Protein AF-A0A537PQ53-F1 (afdb_monomer)

Foldseek 3Di:
DDDDDDQDDDCPFDPLLNVVCVVPVCPPPDDCPDVDDDPSNVVNVVRSVQVSCQVVVLVVCVVVVHDNPPGPVNVVVVVVVVPPDDPDDDPPDPPPDDPDDPPDDPDDDDDDDDDDDD

Secondary structure (DSSP, 8-state):
----------S-S-HHHHHHHHH-TTTTS---SS----HHHHHHHHHHHHHHHHHHHHHHHHHTT--TT--HHHHHHHHHTT-----SS-------PPPPPPPPPPPP----------

Sequence (118 aa):
IILYVKAGYHGSEGVDIKSYGLANPEFPHQSTANQWFSESQFESYRALGFRITDEV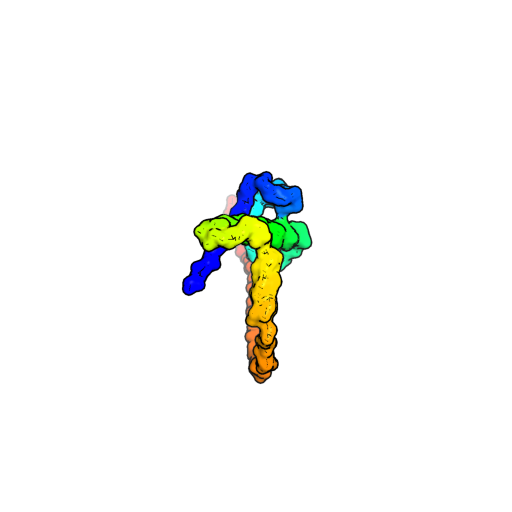LHRALERLGYPAQASIEQILENVSGSITKPPAQPPTGRIRRRPPIPAAAPAGTTPGQASEGT

pLDDT: mean 75.37, std 18.51, range [37.28, 95.44]

Mean predicted aligned error: 15.49 Å

Structure (mmCIF, N/CA/C/O backbone):
data_AF-A0A537PQ53-F1
#
_entry.id   AF-A0A537PQ53-F1
#
loop_
_atom_site.group_PDB
_atom_site.id
_atom_site.type_symbol
_atom_site.label_atom_id
_atom_site.label_alt_id
_atom_site.label_comp_id
_atom_site.label_asym_id
_atom_site.label_entity_id
_atom_site.label_seq_id
_atom_site.pdbx_PDB_ins_code
_atom_site.Cartn_x
_atom_site.Cartn_y
_atom_site.Cartn_z
_atom_site.occupancy
_atom_site.B_iso_or_equiv
_atom_site.auth_seq_id
_atom_site.auth_comp_id
_atom_site.auth_asym_id
_atom_site.auth_atom_id
_atom_site.pdbx_PDB_model_num
ATOM 1 N N . ILE A 1 1 ? -11.234 -17.801 14.276 1.00 84.06 1 ILE A N 1
ATOM 2 C CA . ILE A 1 1 ? -11.535 -16.932 13.112 1.00 84.06 1 ILE A CA 1
ATOM 3 C C . ILE A 1 1 ? -10.201 -16.550 12.490 1.00 84.06 1 ILE A C 1
ATOM 5 O O . ILE A 1 1 ? -9.291 -16.237 13.246 1.00 84.06 1 ILE A O 1
ATOM 9 N N . ILE A 1 2 ? -10.065 -16.635 11.166 1.00 88.50 2 ILE A N 1
ATOM 10 C CA . ILE A 1 2 ? -8.880 -16.167 10.433 1.00 88.50 2 ILE A CA 1
ATOM 11 C C . ILE A 1 2 ? -9.358 -15.083 9.472 1.00 88.50 2 ILE A C 1
ATOM 13 O O . ILE A 1 2 ? -10.321 -15.306 8.740 1.00 88.50 2 ILE A O 1
ATOM 17 N N . LEU A 1 3 ? -8.701 -13.926 9.494 1.00 85.56 3 LEU A N 1
ATOM 18 C CA . LEU A 1 3 ? -8.922 -12.855 8.529 1.00 85.56 3 LEU A CA 1
ATOM 19 C C . LEU A 1 3 ? -7.825 -12.931 7.464 1.00 85.56 3 LEU A C 1
ATOM 21 O O . LEU A 1 3 ? -6.643 -12.876 7.795 1.00 85.56 3 LEU A O 1
ATOM 25 N N . TYR A 1 4 ? -8.219 -13.067 6.198 1.00 90.88 4 TYR A N 1
ATOM 26 C CA . TYR A 1 4 ? -7.307 -13.035 5.057 1.00 90.88 4 TYR A CA 1
ATOM 27 C C . TYR A 1 4 ? -7.556 -11.768 4.239 1.00 90.88 4 TYR A C 1
ATOM 29 O O . TYR A 1 4 ? -8.671 -11.541 3.771 1.00 90.88 4 TYR A O 1
ATOM 37 N N . VAL A 1 5 ? -6.512 -10.960 4.064 1.00 90.81 5 VAL A N 1
ATOM 38 C CA . VAL A 1 5 ? -6.545 -9.727 3.273 1.00 90.81 5 VAL A CA 1
ATOM 39 C C . VAL A 1 5 ? -5.674 -9.936 2.039 1.00 90.81 5 VAL A C 1
ATOM 41 O O . VAL A 1 5 ? -4.472 -10.172 2.154 1.00 90.81 5 VAL A O 1
ATOM 44 N N . LYS A 1 6 ? -6.283 -9.887 0.850 1.00 93.12 6 LYS A N 1
ATOM 45 C CA . LYS A 1 6 ? -5.570 -10.027 -0.424 1.00 93.12 6 LYS A CA 1
ATOM 46 C C . LYS A 1 6 ? -5.031 -8.668 -0.872 1.00 93.12 6 LYS A C 1
ATOM 48 O O . LYS A 1 6 ? -5.768 -7.686 -0.855 1.00 93.12 6 LYS A O 1
ATOM 53 N N . ALA A 1 7 ? -3.777 -8.632 -1.320 1.00 93.25 7 ALA A N 1
ATOM 54 C CA . ALA A 1 7 ? -3.200 -7.438 -1.930 1.00 93.25 7 ALA A CA 1
ATOM 55 C C . ALA A 1 7 ? -3.922 -7.084 -3.242 1.00 93.25 7 ALA A C 1
ATOM 57 O O . ALA A 1 7 ? -4.166 -7.964 -4.071 1.00 93.25 7 ALA A O 1
ATOM 58 N N . GLY A 1 8 ? -4.233 -5.803 -3.434 1.00 93.25 8 GLY A N 1
ATOM 59 C CA . GLY A 1 8 ? -4.821 -5.262 -4.658 1.00 93.25 8 GLY A CA 1
ATOM 60 C C . GLY A 1 8 ? -4.243 -3.882 -4.950 1.00 93.25 8 GLY A C 1
ATOM 61 O O . GLY A 1 8 ? -3.999 -3.123 -4.019 1.00 93.25 8 GLY A O 1
ATOM 62 N N . TYR A 1 9 ? -4.003 -3.589 -6.225 1.00 92.88 9 TYR A N 1
ATOM 63 C CA . TYR A 1 9 ? -3.412 -2.340 -6.705 1.00 92.88 9 TYR A CA 1
ATOM 64 C C . TYR A 1 9 ? -4.338 -1.726 -7.759 1.00 92.88 9 TYR A C 1
ATOM 66 O O . TYR A 1 9 ? -4.728 -2.411 -8.704 1.00 92.88 9 TYR A O 1
ATOM 74 N N . HIS A 1 10 ? -4.703 -0.456 -7.585 1.00 90.69 10 HIS A N 1
ATOM 75 C CA . HIS A 1 10 ? -5.731 0.225 -8.383 1.00 90.69 10 HIS A CA 1
ATOM 76 C C . HIS A 1 10 ? -5.199 1.460 -9.123 1.00 90.69 10 HIS A C 1
ATOM 78 O O . HIS A 1 10 ? -5.939 2.114 -9.856 1.00 90.69 10 HIS A O 1
ATOM 84 N N . GLY A 1 11 ? -3.929 1.820 -8.924 1.00 87.88 11 GLY A N 1
ATOM 85 C CA . GLY A 1 11 ? -3.323 3.024 -9.490 1.00 87.88 11 GLY A CA 1
ATOM 86 C C . GLY A 1 11 ? -3.743 4.323 -8.790 1.00 87.88 11 GLY A C 1
ATOM 87 O O . GLY A 1 11 ? -3.325 5.409 -9.200 1.00 87.88 11 GLY A O 1
ATOM 88 N N . SER A 1 12 ? -4.538 4.251 -7.720 1.00 90.06 12 SER A N 1
ATOM 89 C CA . SER A 1 12 ? -4.956 5.390 -6.890 1.00 90.06 12 SER A CA 1
ATOM 90 C C . SER A 1 12 ? -4.096 5.573 -5.634 1.00 90.06 12 SER A C 1
ATOM 92 O O . SER A 1 12 ? -4.323 6.510 -4.877 1.00 90.06 12 SER A O 1
ATOM 94 N N . GLU A 1 13 ? -3.112 4.700 -5.416 1.00 92.06 13 GLU A N 1
ATOM 95 C CA . GLU A 1 13 ? -2.255 4.654 -4.228 1.00 92.06 13 GLU A CA 1
ATOM 96 C C . GLU A 1 13 ? -1.219 5.802 -4.167 1.00 92.06 13 GLU A C 1
ATOM 98 O O . GLU A 1 13 ? -1.270 6.749 -4.947 1.00 92.06 13 GLU A O 1
ATOM 103 N N . GLY A 1 14 ? -0.286 5.772 -3.210 1.00 89.75 14 GLY A N 1
ATOM 104 C CA . GLY A 1 14 ? 0.795 6.761 -3.101 1.00 89.75 14 GLY A CA 1
ATOM 105 C C . GLY A 1 14 ? 1.743 6.762 -4.308 1.00 89.75 14 GLY A C 1
ATOM 106 O O . GLY A 1 14 ? 1.797 5.807 -5.085 1.00 89.75 14 GLY A O 1
ATOM 107 N N . VAL A 1 15 ? 2.485 7.859 -4.494 1.00 89.00 15 VAL A N 1
ATOM 108 C CA . VAL A 1 15 ? 3.424 8.038 -5.624 1.00 89.00 15 VAL A CA 1
ATOM 109 C C . VAL A 1 15 ? 4.499 6.949 -5.652 1.00 89.00 15 VAL A C 1
ATOM 111 O O . VAL A 1 15 ? 4.873 6.478 -6.723 1.00 89.00 15 VAL A O 1
ATOM 114 N N . ASP A 1 16 ? 4.959 6.531 -4.481 1.00 85.56 16 ASP A N 1
ATOM 115 C CA . ASP A 1 16 ? 5.888 5.428 -4.251 1.00 85.56 16 ASP A CA 1
ATOM 116 C C . ASP A 1 16 ? 5.354 4.098 -4.807 1.00 85.56 16 ASP A C 1
ATOM 118 O O . ASP A 1 16 ? 5.978 3.494 -5.683 1.00 85.56 16 ASP A O 1
ATOM 122 N N . ILE A 1 17 ? 4.146 3.705 -4.397 1.00 94.75 17 ILE A N 1
ATOM 123 C CA . ILE A 1 17 ? 3.488 2.471 -4.845 1.00 94.75 17 ILE A CA 1
ATOM 124 C C . ILE A 1 17 ? 3.231 2.524 -6.354 1.00 94.75 17 ILE A C 1
ATOM 126 O O . ILE A 1 17 ? 3.473 1.548 -7.067 1.00 94.75 17 ILE A O 1
ATOM 130 N N . LYS A 1 18 ? 2.769 3.672 -6.870 1.00 94.88 18 LYS A N 1
ATOM 131 C CA . LYS A 1 18 ? 2.504 3.828 -8.306 1.00 94.88 18 LYS A CA 1
ATOM 132 C C . LYS A 1 18 ? 3.762 3.732 -9.146 1.00 94.88 18 LYS A C 1
ATOM 134 O O . LYS A 1 18 ? 3.740 3.071 -10.178 1.00 94.88 18 LYS A O 1
ATOM 139 N N . SER A 1 19 ? 4.843 4.376 -8.720 1.00 93.38 19 SER A N 1
ATOM 140 C CA . SER A 1 19 ? 6.104 4.354 -9.464 1.00 93.38 19 SER A CA 1
ATOM 141 C C . SER A 1 19 ? 6.618 2.923 -9.608 1.00 93.38 19 SER A C 1
ATOM 143 O O . SER A 1 19 ? 7.024 2.520 -10.697 1.00 93.38 19 SER A O 1
ATOM 145 N N . TYR A 1 20 ? 6.523 2.125 -8.539 1.00 95.31 20 TYR A N 1
ATOM 146 C CA . TYR A 1 20 ? 6.883 0.714 -8.594 1.00 95.31 20 TYR A CA 1
ATOM 147 C C . TYR A 1 20 ? 5.917 -0.109 -9.452 1.00 95.31 20 TYR A C 1
ATOM 149 O O . TYR A 1 20 ? 6.376 -0.876 -10.296 1.00 95.31 20 TYR A O 1
ATOM 157 N N . GLY A 1 21 ? 4.602 0.073 -9.290 1.00 94.31 21 GLY A N 1
ATOM 158 C CA . GLY A 1 21 ? 3.585 -0.640 -10.069 1.00 94.31 21 GLY A CA 1
ATOM 159 C C . GLY A 1 21 ? 3.675 -0.376 -11.575 1.00 94.31 21 GLY A C 1
ATOM 160 O O . GLY A 1 21 ? 3.545 -1.299 -12.371 1.00 94.31 21 GLY A O 1
ATOM 161 N N . LEU A 1 22 ? 3.994 0.856 -11.981 1.00 93.94 22 LEU A N 1
ATOM 162 C CA . LEU A 1 22 ? 4.216 1.205 -13.390 1.00 93.94 22 LEU A CA 1
ATOM 163 C C . LEU A 1 22 ? 5.468 0.538 -13.972 1.00 93.94 22 LEU A C 1
ATOM 165 O O . LEU A 1 22 ? 5.470 0.144 -15.135 1.00 93.94 22 LEU A O 1
ATOM 169 N N . ALA A 1 23 ? 6.528 0.405 -13.173 1.00 93.88 23 ALA A N 1
ATOM 170 C CA . ALA A 1 23 ? 7.762 -0.255 -13.591 1.00 93.88 23 ALA A CA 1
ATOM 171 C C . ALA A 1 23 ? 7.670 -1.794 -13.556 1.00 93.88 23 ALA A C 1
ATOM 173 O O . ALA A 1 23 ? 8.506 -2.466 -14.157 1.00 93.88 23 ALA A O 1
ATOM 174 N N . ASN A 1 24 ? 6.678 -2.359 -12.858 1.00 93.81 24 ASN A N 1
ATOM 175 C CA . ASN A 1 24 ? 6.554 -3.793 -12.601 1.00 93.81 24 ASN A CA 1
ATOM 176 C C . ASN A 1 24 ? 5.122 -4.280 -12.891 1.00 93.81 24 ASN A C 1
ATOM 178 O O . ASN A 1 24 ? 4.304 -4.321 -11.974 1.00 93.81 24 ASN A O 1
ATOM 182 N N . PRO A 1 25 ? 4.816 -4.719 -14.127 1.00 92.38 25 PRO A N 1
ATOM 183 C CA . PRO A 1 25 ? 3.455 -5.092 -14.537 1.00 92.38 25 PRO A CA 1
ATOM 184 C C . PRO A 1 25 ? 2.808 -6.217 -13.717 1.00 92.38 25 PRO A C 1
ATOM 186 O O . PRO A 1 25 ? 1.593 -6.260 -13.573 1.00 92.38 25 PRO A O 1
ATOM 189 N N . GLU A 1 26 ? 3.622 -7.114 -13.157 1.00 92.56 26 GLU A N 1
ATOM 190 C CA . GLU A 1 26 ? 3.159 -8.219 -12.311 1.00 92.56 26 GLU A CA 1
ATOM 191 C C . GLU A 1 26 ? 2.809 -7.768 -10.882 1.00 92.56 26 GLU A C 1
ATOM 193 O O . GLU A 1 26 ? 2.331 -8.570 -10.085 1.00 92.56 26 GLU A O 1
ATOM 198 N N . PHE A 1 27 ? 3.076 -6.515 -10.501 1.00 93.25 27 PHE A N 1
ATOM 199 C CA . PHE A 1 27 ? 2.717 -5.988 -9.185 1.00 93.25 27 PHE A CA 1
ATOM 200 C C . PHE A 1 27 ? 1.185 -5.914 -9.034 1.00 93.25 27 PHE A C 1
ATOM 202 O O . PHE A 1 27 ? 0.513 -5.420 -9.939 1.00 93.25 27 PHE A O 1
ATOM 209 N N . PRO A 1 28 ? 0.597 -6.374 -7.910 1.00 93.56 28 PRO A N 1
ATOM 210 C CA . PRO A 1 28 ? 1.209 -6.818 -6.651 1.00 93.56 28 PRO A CA 1
ATOM 211 C C . PRO A 1 28 ? 1.276 -8.355 -6.512 1.00 93.56 28 PRO A C 1
ATOM 213 O O . PRO A 1 28 ? 1.257 -8.894 -5.406 1.00 93.56 28 PRO A O 1
ATOM 216 N N . HIS A 1 29 ? 1.279 -9.086 -7.624 1.00 92.62 29 HIS A N 1
ATOM 217 C CA . HIS A 1 29 ? 1.249 -10.551 -7.701 1.00 92.62 29 HIS A CA 1
ATOM 218 C C . HIS A 1 29 ? 2.556 -11.149 -8.241 1.00 92.62 29 HIS A C 1
ATOM 220 O O . HIS A 1 29 ? 2.561 -12.240 -8.809 1.00 92.62 29 HIS A O 1
ATOM 226 N N . GLN A 1 30 ? 3.676 -10.456 -8.030 1.00 89.94 30 GLN A N 1
ATOM 227 C CA . GLN A 1 30 ? 4.985 -10.945 -8.450 1.00 89.94 30 GLN A CA 1
ATOM 228 C C . GLN A 1 30 ? 5.323 -12.275 -7.765 1.00 89.94 30 GLN A C 1
ATOM 230 O O . GLN A 1 30 ? 5.029 -12.491 -6.587 1.00 89.94 30 GLN A O 1
ATOM 235 N N . SER A 1 31 ? 5.994 -13.159 -8.506 1.00 88.25 31 SER A N 1
ATOM 236 C CA . SER A 1 31 ? 6.480 -14.429 -7.968 1.00 88.25 31 SER A CA 1
ATOM 237 C C . SER A 1 31 ? 7.455 -14.207 -6.811 1.00 88.25 31 SER A C 1
ATOM 239 O O . SER A 1 31 ? 8.410 -13.441 -6.919 1.00 88.25 31 SER A O 1
ATOM 241 N N . THR A 1 32 ? 7.253 -14.948 -5.725 1.00 85.56 32 THR A N 1
ATOM 242 C CA . THR A 1 32 ? 8.125 -14.952 -4.543 1.00 85.56 32 THR A CA 1
ATOM 243 C C . THR A 1 32 ? 9.149 -16.087 -4.574 1.00 85.56 32 THR A C 1
ATOM 245 O O . THR A 1 32 ? 9.822 -16.343 -3.580 1.00 85.56 32 THR A O 1
ATOM 248 N N . ALA A 1 33 ? 9.301 -16.793 -5.701 1.00 88.94 33 ALA A N 1
ATOM 249 C CA . ALA A 1 33 ? 10.286 -17.872 -5.815 1.00 88.94 33 ALA A CA 1
ATOM 250 C C . ALA A 1 33 ? 11.722 -17.377 -5.545 1.00 88.94 33 ALA A C 1
ATOM 252 O O . ALA A 1 33 ? 12.521 -18.095 -4.946 1.00 88.94 33 ALA A O 1
ATOM 253 N N . ASN A 1 34 ? 12.029 -16.134 -5.935 1.00 80.06 34 ASN A N 1
ATOM 254 C CA . ASN A 1 34 ? 13.253 -15.440 -5.553 1.00 80.06 34 ASN A CA 1
ATOM 255 C C . ASN A 1 34 ? 13.014 -14.632 -4.266 1.00 80.06 34 ASN A C 1
ATOM 257 O O . ASN A 1 34 ? 12.193 -13.722 -4.249 1.00 80.06 34 ASN A O 1
ATOM 261 N N . GLN A 1 35 ? 13.734 -14.972 -3.197 1.00 86.12 35 GLN A N 1
ATOM 262 C CA . GLN A 1 35 ? 13.586 -14.368 -1.864 1.00 86.12 35 GLN A CA 1
ATOM 263 C C . GLN A 1 35 ? 14.453 -13.111 -1.663 1.00 86.12 35 GLN A C 1
ATOM 265 O O . GLN A 1 35 ? 14.490 -12.555 -0.568 1.00 86.12 35 GLN A O 1
ATOM 270 N N . TRP A 1 36 ? 15.176 -12.674 -2.697 1.00 87.88 36 TRP A N 1
ATOM 271 C CA . TRP A 1 36 ? 15.956 -11.440 -2.673 1.00 87.88 36 TRP A CA 1
ATOM 272 C C . TRP A 1 36 ? 15.128 -10.292 -3.242 1.00 87.88 36 TRP A C 1
ATOM 274 O O . TRP A 1 36 ? 14.922 -10.213 -4.453 1.00 87.88 36 TRP A O 1
ATOM 284 N N . PHE A 1 37 ? 1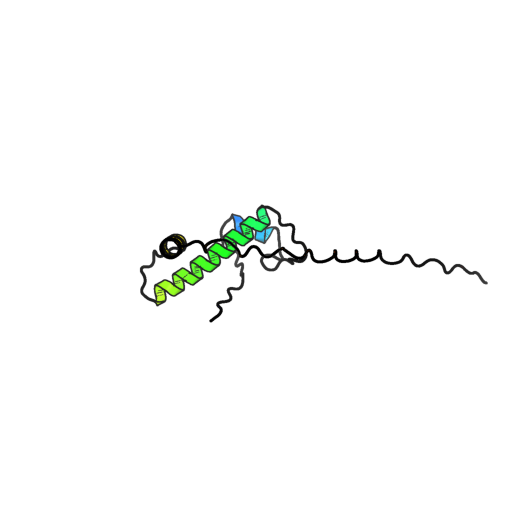4.672 -9.405 -2.359 1.00 87.88 37 PHE A N 1
ATOM 285 C CA . PHE A 1 37 ? 13.895 -8.224 -2.724 1.00 87.88 37 PHE A CA 1
ATOM 286 C C . PHE A 1 37 ? 14.789 -6.985 -2.788 1.00 87.88 37 PHE A C 1
ATOM 288 O O . PHE A 1 37 ? 15.694 -6.821 -1.967 1.00 87.88 37 PHE A O 1
ATOM 295 N N . SER A 1 38 ? 14.531 -6.098 -3.751 1.00 91.62 38 SER A N 1
ATOM 296 C CA . SER A 1 38 ? 15.126 -4.759 -3.730 1.00 91.62 38 SER A CA 1
ATOM 297 C C . SER A 1 38 ? 14.457 -3.894 -2.661 1.00 91.62 38 SER A C 1
ATOM 299 O O . SER A 1 38 ? 13.309 -4.134 -2.290 1.00 91.62 38 SER A O 1
ATOM 301 N N . GLU A 1 39 ? 15.137 -2.832 -2.231 1.00 93.62 39 GLU A N 1
ATOM 302 C CA . GLU A 1 39 ? 14.564 -1.839 -1.311 1.00 93.62 39 GLU A CA 1
ATOM 303 C C . GLU A 1 39 ? 13.241 -1.270 -1.845 1.00 93.62 39 GLU A C 1
ATOM 305 O O . GLU A 1 39 ? 12.227 -1.248 -1.156 1.00 93.62 39 GLU A O 1
ATOM 310 N N . SER A 1 40 ? 13.225 -0.891 -3.127 1.00 92.81 40 SER A N 1
ATOM 311 C CA . SER A 1 40 ? 12.033 -0.355 -3.787 1.00 92.81 40 SER A CA 1
ATOM 312 C C . SER A 1 40 ? 10.870 -1.343 -3.801 1.00 92.81 40 SER A C 1
ATOM 314 O O . SER A 1 40 ? 9.723 -0.939 -3.624 1.00 92.81 40 SER A O 1
ATOM 316 N N . GLN A 1 41 ? 11.153 -2.633 -3.992 1.00 92.56 41 GLN A N 1
ATOM 317 C CA . GLN A 1 41 ? 10.145 -3.681 -3.948 1.00 92.56 41 GLN A CA 1
ATOM 318 C C . GLN A 1 41 ? 9.608 -3.840 -2.530 1.00 92.56 41 GLN A C 1
ATOM 320 O O . GLN A 1 41 ? 8.397 -3.797 -2.330 1.00 92.56 41 GLN A O 1
ATOM 325 N N . PHE A 1 42 ? 10.503 -3.979 -1.553 1.00 92.25 42 PHE A N 1
ATOM 326 C CA . PHE A 1 42 ? 10.139 -4.134 -0.153 1.00 92.25 42 PHE A CA 1
ATOM 327 C C . PHE A 1 42 ? 9.254 -2.980 0.336 1.00 92.25 42 PHE A C 1
ATOM 329 O O . PHE A 1 42 ? 8.140 -3.224 0.806 1.00 92.25 42 PHE A O 1
ATOM 336 N N . GLU A 1 43 ? 9.690 -1.733 0.145 1.00 93.00 43 GLU A N 1
ATOM 337 C CA . GLU A 1 43 ? 8.928 -0.563 0.588 1.00 93.00 43 GLU A CA 1
ATOM 338 C C . GLU A 1 43 ? 7.600 -0.413 -0.158 1.00 93.00 43 GLU A C 1
ATOM 340 O O . GLU A 1 43 ? 6.594 -0.076 0.458 1.00 93.00 43 GLU A O 1
ATOM 345 N N . SER A 1 44 ? 7.533 -0.758 -1.447 1.00 94.69 44 SER A N 1
ATOM 346 C CA . SER A 1 44 ? 6.268 -0.685 -2.195 1.00 94.69 44 SER A CA 1
ATOM 347 C C . SER A 1 44 ? 5.232 -1.693 -1.693 1.00 94.69 44 SER A C 1
ATOM 349 O O . SER A 1 44 ? 4.058 -1.347 -1.559 1.00 94.69 44 SER A O 1
ATOM 351 N N . TYR A 1 45 ? 5.639 -2.925 -1.359 1.00 94.00 45 TYR A N 1
ATOM 352 C CA . TYR A 1 45 ? 4.735 -3.903 -0.738 1.00 94.00 45 TYR A CA 1
ATOM 353 C C . TYR A 1 45 ? 4.347 -3.501 0.687 1.00 94.00 45 TYR A C 1
ATOM 355 O O . TYR A 1 45 ? 3.183 -3.652 1.066 1.00 94.00 45 TYR A O 1
ATOM 363 N N . ARG A 1 46 ? 5.292 -2.962 1.469 1.00 92.56 46 ARG A N 1
ATOM 364 C CA . ARG A 1 46 ? 5.036 -2.461 2.825 1.00 92.56 46 ARG A CA 1
ATOM 365 C C . ARG A 1 46 ? 4.020 -1.319 2.809 1.00 92.56 46 ARG A C 1
ATOM 367 O O . ARG A 1 46 ? 3.030 -1.373 3.540 1.00 92.56 46 ARG A O 1
ATOM 374 N N . ALA A 1 47 ? 4.230 -0.327 1.950 1.00 93.81 47 ALA A N 1
ATOM 375 C CA . ALA A 1 47 ? 3.333 0.807 1.779 1.00 93.81 47 ALA A CA 1
ATOM 376 C C . ALA A 1 47 ? 1.954 0.356 1.279 1.00 93.81 47 ALA A C 1
ATOM 378 O O . ALA A 1 47 ? 0.934 0.774 1.829 1.00 93.81 47 ALA A O 1
ATOM 379 N N . LEU A 1 48 ? 1.898 -0.554 0.297 1.00 95.44 48 LEU A N 1
ATOM 380 C CA . LEU A 1 48 ? 0.631 -1.095 -0.195 1.00 95.44 48 LEU A CA 1
ATOM 381 C C . LEU A 1 48 ? -0.149 -1.813 0.915 1.00 95.44 48 LEU A C 1
ATOM 383 O O . LEU A 1 48 ? -1.341 -1.564 1.092 1.00 95.44 48 LEU A O 1
ATOM 387 N N . GLY A 1 49 ? 0.519 -2.667 1.694 1.00 93.88 49 GLY A N 1
ATOM 388 C CA . GLY A 1 49 ? -0.098 -3.372 2.818 1.00 93.88 49 GLY A CA 1
ATOM 389 C C . GLY A 1 49 ? -0.655 -2.421 3.879 1.00 93.88 49 GLY A C 1
ATOM 390 O O . GLY A 1 49 ? -1.770 -2.630 4.363 1.00 93.88 49 GLY A O 1
ATOM 391 N N . PHE A 1 50 ? 0.080 -1.349 4.192 1.00 91.62 50 PHE A N 1
ATOM 392 C CA . PHE A 1 50 ? -0.391 -0.301 5.094 1.00 91.62 50 PHE A CA 1
ATOM 393 C C . PHE A 1 50 ? -1.663 0.365 4.557 1.00 91.62 50 PHE A C 1
ATOM 395 O O . PHE A 1 50 ? -2.669 0.397 5.257 1.00 91.62 50 PHE A O 1
ATOM 402 N N . ARG A 1 51 ? -1.660 0.810 3.292 1.00 92.19 51 ARG A N 1
ATOM 403 C CA . ARG A 1 51 ? -2.817 1.468 2.659 1.00 92.19 51 ARG A CA 1
ATOM 404 C C . ARG A 1 51 ? -4.070 0.593 2.658 1.00 92.19 51 ARG A C 1
ATOM 406 O O . ARG A 1 51 ? -5.141 1.079 3.005 1.00 92.19 51 ARG A O 1
ATOM 413 N N . ILE A 1 52 ? -3.935 -0.686 2.305 1.00 93.69 52 ILE A N 1
ATOM 414 C CA . ILE A 1 52 ? -5.064 -1.630 2.293 1.00 93.69 52 ILE A CA 1
ATOM 415 C C . ILE A 1 52 ? -5.618 -1.818 3.7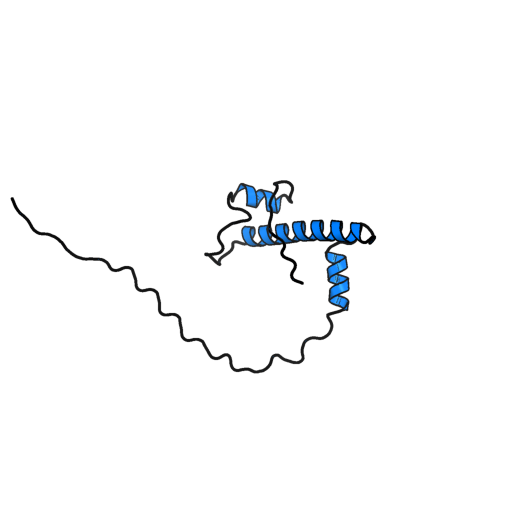05 1.00 93.69 52 ILE A C 1
ATOM 417 O O . ILE A 1 52 ? -6.830 -1.785 3.911 1.00 93.69 52 ILE A O 1
ATOM 421 N N . THR A 1 53 ? -4.735 -2.031 4.680 1.00 91.06 53 THR A N 1
ATOM 422 C CA . THR A 1 53 ? -5.151 -2.264 6.066 1.00 91.06 53 THR A CA 1
ATOM 423 C C . THR A 1 53 ? -5.838 -1.030 6.638 1.00 91.06 53 THR A C 1
ATOM 425 O O . THR A 1 53 ? -6.857 -1.171 7.309 1.00 91.06 53 THR A O 1
ATOM 428 N N . ASP A 1 54 ? -5.317 0.161 6.337 1.00 88.75 54 ASP A N 1
ATOM 429 C CA . ASP A 1 54 ? -5.834 1.435 6.836 1.00 88.75 54 ASP A CA 1
ATOM 430 C C . ASP A 1 54 ? -7.261 1.653 6.340 1.00 88.75 54 ASP A C 1
ATOM 432 O O . ASP A 1 54 ? -8.179 1.874 7.125 1.00 88.75 54 ASP A O 1
ATOM 436 N N . GLU A 1 55 ? -7.485 1.437 5.045 1.00 89.19 55 GLU A N 1
ATOM 437 C CA . GLU A 1 55 ? -8.806 1.557 4.439 1.00 89.19 55 GLU A CA 1
ATOM 438 C C . GLU A 1 55 ? -9.806 0.521 4.975 1.00 89.19 55 GLU A C 1
ATOM 440 O O . GLU A 1 55 ? -10.954 0.857 5.280 1.00 89.19 55 GLU A O 1
ATOM 445 N N . VAL A 1 56 ? -9.391 -0.743 5.107 1.00 90.19 56 VAL A N 1
ATOM 446 C CA . VAL A 1 56 ? -10.251 -1.804 5.656 1.00 90.19 56 VAL A CA 1
ATOM 447 C C . VAL A 1 56 ? -10.647 -1.485 7.096 1.00 90.19 56 VAL A C 1
ATOM 449 O O . VAL A 1 56 ? -11.814 -1.634 7.465 1.00 90.19 56 VAL A O 1
ATOM 452 N N . LEU A 1 57 ? -9.685 -1.047 7.905 1.00 87.00 57 LEU A N 1
ATOM 453 C CA . LEU A 1 57 ? -9.877 -0.789 9.323 1.00 87.00 57 LEU A CA 1
ATOM 454 C C . LEU A 1 57 ? -10.717 0.462 9.558 1.00 87.00 57 LEU A C 1
ATOM 456 O O . LEU A 1 57 ? -11.664 0.403 10.338 1.00 87.00 57 LEU A O 1
ATOM 460 N N . HIS A 1 58 ? -10.448 1.539 8.822 1.00 86.00 58 HIS A N 1
ATOM 461 C CA . HIS A 1 58 ? -11.250 2.756 8.845 1.00 86.00 58 HIS A CA 1
ATOM 462 C C . HIS A 1 58 ? -12.726 2.446 8.560 1.00 86.00 58 HIS A C 1
ATOM 464 O O . HIS A 1 58 ? -13.590 2.706 9.396 1.00 86.00 58 HIS A O 1
ATOM 470 N N . ARG A 1 59 ? -13.017 1.742 7.456 1.00 88.12 59 ARG A N 1
ATOM 471 C CA . ARG A 1 59 ? -14.389 1.334 7.100 1.00 88.12 59 ARG A CA 1
ATOM 472 C C . ARG A 1 59 ? -15.044 0.440 8.158 1.00 88.12 59 ARG A C 1
ATOM 474 O O . ARG A 1 59 ? -16.258 0.503 8.359 1.00 88.12 59 ARG A O 1
ATOM 481 N N . ALA A 1 60 ? -14.279 -0.448 8.794 1.00 87.69 60 ALA A N 1
ATOM 482 C CA . ALA A 1 60 ? -14.796 -1.326 9.842 1.00 87.69 60 ALA A CA 1
ATOM 483 C C . ALA A 1 60 ? -15.138 -0.545 11.120 1.00 87.69 60 ALA A C 1
ATOM 485 O O . ALA A 1 60 ? -16.190 -0.774 11.714 1.00 87.69 60 ALA A O 1
ATOM 486 N N . LEU A 1 61 ? -14.279 0.392 11.520 1.00 84.88 61 LEU A N 1
ATOM 487 C CA . LEU A 1 61 ? -14.463 1.216 12.712 1.00 84.88 61 LEU A CA 1
ATOM 488 C C . LEU A 1 61 ? -15.611 2.208 12.560 1.00 84.88 61 LEU A C 1
ATOM 490 O O . LEU A 1 61 ? -16.428 2.316 13.475 1.00 84.88 61 LEU A O 1
ATOM 494 N N . GLU A 1 62 ? -15.745 2.830 11.388 1.00 85.25 62 GLU A N 1
ATOM 495 C CA . GLU A 1 62 ? -16.904 3.659 11.050 1.00 85.25 62 GLU A CA 1
ATOM 496 C C . GLU A 1 62 ? -18.217 2.879 11.215 1.00 85.25 62 GLU A C 1
ATOM 498 O O . GLU A 1 62 ? -19.155 3.350 11.858 1.00 85.25 62 GLU A O 1
ATOM 503 N N . ARG A 1 63 ? -18.280 1.642 10.701 1.00 86.88 63 ARG A N 1
ATOM 504 C CA . ARG A 1 63 ? -19.468 0.775 10.833 1.00 86.88 63 ARG A CA 1
ATOM 505 C C . ARG A 1 63 ? -19.796 0.401 12.275 1.00 86.88 63 ARG A C 1
ATOM 507 O O . ARG A 1 63 ? -20.954 0.126 12.577 1.00 86.88 63 ARG A O 1
ATOM 514 N N . LEU A 1 64 ? -18.789 0.349 13.138 1.00 86.38 64 LEU A N 1
ATOM 515 C CA . LEU A 1 64 ? -18.933 0.031 14.555 1.00 86.38 64 LEU A CA 1
ATOM 516 C C . LEU A 1 64 ? -19.222 1.275 15.417 1.00 86.38 64 LEU A C 1
ATOM 518 O O . LEU A 1 64 ? -19.404 1.137 16.624 1.00 86.38 64 LEU A O 1
ATOM 522 N N . GLY A 1 65 ? -19.294 2.471 14.820 1.00 84.88 65 GLY A N 1
ATOM 523 C CA . GLY A 1 65 ? -19.576 3.722 15.529 1.00 84.88 65 GLY A CA 1
ATOM 524 C C . GLY A 1 65 ? -18.378 4.301 16.287 1.00 84.88 65 GLY A C 1
ATOM 525 O O . GLY A 1 65 ? -18.562 5.158 17.150 1.00 84.88 65 GLY A O 1
ATOM 526 N N . TYR A 1 66 ? -17.158 3.848 15.982 1.00 78.75 66 TYR A N 1
ATOM 527 C CA . TYR A 1 66 ? -15.939 4.491 16.472 1.00 78.75 66 TYR A CA 1
ATOM 528 C C . TYR A 1 66 ? -15.690 5.802 15.706 1.00 78.75 66 TYR A C 1
ATOM 530 O O . TYR A 1 66 ? -16.071 5.914 14.538 1.00 78.75 66 TYR A O 1
ATOM 538 N N . PRO A 1 67 ? -15.068 6.814 16.338 1.00 69.94 67 PRO A N 1
ATOM 539 C CA . PRO A 1 67 ? -14.813 8.095 15.688 1.00 69.94 67 PRO A CA 1
ATOM 540 C C . PRO A 1 67 ? -13.930 7.931 14.441 1.00 69.94 67 PRO A C 1
ATOM 542 O O . PRO A 1 67 ? -12.959 7.175 14.448 1.00 69.94 67 PRO A O 1
ATOM 545 N N . ALA A 1 68 ? -14.256 8.686 13.386 1.00 60.81 68 ALA A N 1
ATOM 546 C CA . ALA A 1 68 ? -13.677 8.572 12.042 1.00 60.81 68 ALA A CA 1
ATOM 547 C C . ALA A 1 68 ? -12.146 8.777 11.969 1.00 60.81 68 ALA A C 1
ATOM 549 O O . ALA A 1 68 ? -11.521 8.391 10.990 1.00 60.81 68 ALA A O 1
ATOM 550 N N . GLN A 1 69 ? -11.514 9.356 12.993 1.00 60.00 69 GLN A N 1
ATOM 551 C CA . GLN A 1 69 ? -10.061 9.572 13.047 1.00 60.00 69 GLN A CA 1
ATOM 552 C C . GLN A 1 69 ? -9.265 8.397 13.628 1.00 60.00 69 GLN A C 1
ATOM 554 O O . GLN A 1 69 ? -8.061 8.545 13.830 1.00 60.00 69 GLN A O 1
ATOM 559 N N . ALA A 1 70 ? -9.898 7.255 13.901 1.00 62.28 70 ALA A N 1
ATOM 560 C CA . ALA A 1 70 ? -9.179 6.068 14.340 1.00 62.28 70 ALA A CA 1
ATOM 561 C C . ALA A 1 70 ? -8.233 5.576 13.230 1.00 62.28 70 ALA A C 1
ATOM 563 O O . ALA A 1 70 ? -8.657 4.913 12.284 1.00 62.28 70 ALA A O 1
ATOM 564 N N . SER A 1 71 ? -6.959 5.950 13.339 1.00 67.31 71 SER A N 1
ATOM 565 C CA . SER A 1 71 ? -5.903 5.558 12.408 1.00 67.31 71 SER A CA 1
ATOM 566 C C . SER A 1 71 ? -5.257 4.241 12.835 1.00 67.31 71 SER A C 1
ATOM 568 O O . SER A 1 71 ? -5.364 3.827 13.997 1.00 67.31 71 SER A O 1
ATOM 570 N N . ILE A 1 72 ? -4.550 3.581 11.910 1.00 69.00 72 ILE A N 1
ATOM 571 C CA . ILE A 1 72 ? -3.731 2.411 12.256 1.00 69.00 72 ILE A CA 1
ATOM 572 C C . ILE A 1 72 ? -2.793 2.721 13.423 1.00 69.00 72 ILE A C 1
ATOM 574 O O . ILE A 1 72 ? -2.655 1.885 14.314 1.00 69.00 72 ILE A O 1
ATOM 578 N N . GLU A 1 73 ? -2.171 3.901 13.454 1.00 69.38 73 GLU A N 1
ATOM 579 C CA . GLU A 1 73 ? -1.242 4.264 14.525 1.00 69.38 73 GLU A CA 1
ATOM 580 C C . GLU A 1 73 ? -1.926 4.237 15.895 1.00 69.38 73 GLU A C 1
ATOM 582 O O . GLU A 1 73 ? -1.435 3.571 16.804 1.00 69.38 73 GLU A O 1
ATOM 587 N N . GLN A 1 74 ? -3.108 4.849 16.022 1.00 66.88 74 GLN A N 1
ATOM 588 C CA . GLN A 1 74 ? -3.862 4.873 17.284 1.00 66.88 74 GLN A CA 1
ATOM 589 C C . GLN A 1 74 ? -4.248 3.465 17.753 1.00 66.88 74 GLN A C 1
ATOM 591 O O . GLN A 1 74 ? -4.276 3.160 18.947 1.00 66.88 74 GLN A O 1
ATOM 596 N N . ILE A 1 75 ? -4.542 2.573 16.812 1.00 71.06 75 ILE A N 1
ATOM 597 C CA . ILE A 1 75 ? -4.919 1.193 17.121 1.00 71.06 75 ILE A CA 1
ATOM 598 C C . ILE A 1 75 ? -3.694 0.394 17.560 1.00 71.06 75 ILE A C 1
ATOM 600 O O . ILE A 1 75 ? -3.765 -0.336 18.548 1.00 71.06 75 ILE A O 1
ATOM 604 N N . LEU A 1 76 ? -2.558 0.556 16.878 1.00 72.81 76 LEU A N 1
ATOM 605 C CA . LEU A 1 76 ? -1.299 -0.087 17.255 1.00 72.81 76 LEU A CA 1
ATOM 606 C C . LEU A 1 76 ? -0.787 0.395 18.620 1.00 72.81 76 LEU A C 1
ATOM 608 O O . LEU A 1 76 ? -0.270 -0.413 19.397 1.00 72.81 76 LEU A O 1
ATOM 612 N N . GLU A 1 77 ? -0.970 1.674 18.944 1.00 72.38 77 GLU A N 1
ATOM 613 C CA . GLU A 1 77 ? -0.668 2.234 20.264 1.00 72.38 77 GLU A CA 1
ATOM 614 C C . GLU A 1 77 ? -1.523 1.576 21.359 1.00 72.38 77 GLU A C 1
ATOM 616 O O . GLU A 1 77 ? -0.986 1.065 22.348 1.00 72.38 77 GLU A O 1
ATOM 621 N N . ASN A 1 78 ? -2.840 1.480 21.148 1.00 67.00 78 ASN A N 1
ATOM 622 C CA . ASN A 1 78 ? -3.764 0.830 22.085 1.00 67.00 78 ASN A CA 1
ATOM 623 C C . ASN A 1 78 ? -3.461 -0.668 22.282 1.00 67.00 78 ASN A C 1
ATOM 625 O O . ASN A 1 78 ? -3.564 -1.205 23.390 1.00 67.00 78 ASN A O 1
ATOM 629 N N . VAL A 1 79 ? -3.043 -1.353 21.215 1.00 70.69 79 VAL A N 1
ATOM 630 C CA . VAL A 1 79 ? -2.622 -2.759 21.264 1.00 70.69 79 VAL A CA 1
ATOM 631 C C . VAL A 1 79 ? -1.299 -2.911 22.025 1.00 70.69 79 VAL A C 1
ATOM 633 O O . VAL A 1 79 ? -1.173 -3.813 22.852 1.00 70.69 79 VAL A O 1
ATOM 636 N N . SER A 1 80 ? -0.337 -2.007 21.831 1.00 66.94 80 SER A N 1
ATOM 637 C CA . SER A 1 80 ? 0.965 -2.045 22.517 1.00 66.94 80 SER A CA 1
ATOM 638 C C . SER A 1 80 ? 0.845 -1.836 24.028 1.00 66.94 80 SER A C 1
ATOM 640 O O . SER A 1 80 ? 1.538 -2.509 24.793 1.00 66.94 80 SER A O 1
ATOM 642 N N . GLY A 1 81 ? -0.100 -0.999 24.474 1.00 59.28 81 GLY A N 1
ATOM 643 C CA . GLY A 1 81 ? -0.451 -0.869 25.894 1.00 59.28 81 GLY A CA 1
ATOM 644 C C . GLY A 1 81 ? -0.924 -2.183 26.536 1.00 59.28 81 GLY A C 1
ATOM 645 O O . GLY A 1 81 ? -0.789 -2.364 27.744 1.00 59.28 81 GLY A O 1
ATOM 646 N N . SER A 1 82 ? -1.394 -3.134 25.722 1.00 53.84 82 SER A N 1
ATOM 647 C CA . SER A 1 82 ? -1.906 -4.441 26.148 1.00 53.84 82 SER A CA 1
ATOM 648 C C . SER A 1 82 ? -0.886 -5.593 26.007 1.00 53.84 82 SER A C 1
ATOM 650 O O . SER A 1 82 ? -1.135 -6.682 26.520 1.00 53.84 82 SER A O 1
ATOM 652 N N . ILE A 1 83 ? 0.267 -5.384 25.343 1.00 57.28 83 ILE A N 1
ATOM 653 C CA . ILE A 1 83 ? 1.300 -6.415 25.048 1.00 57.28 83 ILE A CA 1
ATOM 654 C C . ILE A 1 83 ? 2.514 -6.329 26.010 1.00 57.28 83 ILE A C 1
ATOM 656 O O . ILE A 1 83 ? 3.572 -6.915 25.785 1.00 57.28 83 ILE A O 1
ATOM 660 N N . THR A 1 84 ? 2.409 -5.650 27.153 1.00 50.03 84 THR A N 1
ATOM 661 C CA . THR A 1 84 ? 3.508 -5.598 28.139 1.00 50.03 84 THR A CA 1
ATOM 662 C C . THR A 1 84 ? 3.562 -6.840 29.041 1.00 50.03 84 THR A C 1
ATOM 664 O O . THR A 1 84 ? 3.340 -6.786 30.245 1.00 50.03 84 THR A O 1
ATOM 667 N N . LYS A 1 85 ? 3.944 -7.987 28.466 1.00 44.22 85 LYS A N 1
ATOM 668 C CA . LYS A 1 85 ? 4.707 -9.031 29.175 1.00 44.22 85 LYS A CA 1
ATOM 669 C C . LYS A 1 85 ? 5.480 -9.887 28.163 1.00 44.22 85 LYS A C 1
ATOM 671 O O . LYS A 1 85 ? 4.875 -10.744 27.518 1.00 44.22 85 LYS A O 1
ATOM 676 N N . PRO A 1 86 ? 6.808 -9.716 28.035 1.00 50.97 86 PRO A N 1
ATOM 677 C CA . PRO A 1 86 ? 7.629 -10.662 27.291 1.00 50.97 86 PRO A CA 1
ATOM 678 C C . PRO A 1 86 ? 7.468 -12.064 27.905 1.00 50.97 86 PRO A C 1
ATOM 680 O O . PRO A 1 86 ? 7.491 -12.182 29.137 1.00 50.97 86 PRO A O 1
ATOM 683 N N . PRO A 1 87 ? 7.310 -13.139 27.112 1.00 48.56 87 PRO A N 1
ATOM 684 C CA . PRO A 1 87 ? 7.407 -14.489 27.648 1.00 48.56 87 PRO A CA 1
ATOM 685 C C . PRO A 1 87 ? 8.774 -14.650 28.325 1.00 48.56 87 PRO A C 1
ATOM 687 O O . PRO A 1 87 ? 9.810 -14.303 27.755 1.00 48.56 87 PRO A O 1
ATOM 690 N N . ALA A 1 88 ? 8.764 -15.125 29.571 1.00 62.44 88 ALA A N 1
ATOM 691 C CA . ALA A 1 88 ? 9.965 -15.377 30.351 1.00 62.44 88 ALA A CA 1
ATOM 692 C C . ALA A 1 88 ? 10.806 -16.458 29.657 1.00 62.44 88 ALA A C 1
ATOM 694 O O . ALA A 1 88 ? 10.528 -17.637 29.825 1.00 62.44 88 ALA A O 1
ATOM 695 N N . GLN A 1 89 ? 11.811 -16.015 28.895 1.00 56.00 89 GLN A N 1
ATOM 696 C CA . GLN A 1 89 ? 12.863 -16.794 28.233 1.00 56.00 89 GLN A CA 1
ATOM 697 C C . GLN A 1 89 ? 12.369 -17.846 27.207 1.00 56.00 89 GLN A C 1
ATOM 699 O O . GLN A 1 89 ? 11.485 -18.651 27.492 1.00 56.00 89 GLN A O 1
ATOM 704 N N . PRO A 1 90 ? 12.934 -17.895 25.984 1.00 52.56 90 PRO A N 1
ATOM 705 C CA . PRO A 1 90 ? 12.615 -18.981 25.062 1.00 52.56 90 PRO A CA 1
ATOM 706 C C . PRO A 1 90 ? 13.044 -20.321 25.687 1.00 52.56 90 PRO A C 1
ATOM 708 O O . PRO A 1 90 ? 14.105 -20.370 26.316 1.00 52.56 90 PRO A O 1
ATOM 711 N N . PRO A 1 91 ? 12.274 -21.417 25.527 1.00 57.28 91 PRO A N 1
ATOM 712 C CA . PRO A 1 91 ? 12.723 -22.728 25.970 1.00 57.28 91 PRO A CA 1
ATOM 713 C C . PRO A 1 91 ? 14.069 -23.024 25.309 1.00 57.28 91 PRO A C 1
ATOM 715 O O . PRO A 1 91 ? 14.184 -22.995 24.082 1.00 57.28 91 PRO A O 1
ATOM 718 N N . THR A 1 92 ? 15.090 -23.294 26.124 1.00 57.53 92 THR A N 1
ATOM 719 C CA . THR A 1 92 ? 16.443 -23.667 25.695 1.00 57.53 92 THR A CA 1
ATOM 720 C C . THR A 1 92 ? 16.423 -25.068 25.075 1.00 57.53 92 THR A C 1
ATOM 722 O O . THR A 1 92 ? 16.967 -26.032 25.606 1.00 57.53 92 THR A O 1
ATOM 725 N N . GLY A 1 93 ? 15.738 -25.213 23.946 1.00 59.31 93 GLY A N 1
ATOM 726 C CA . GLY A 1 93 ? 15.756 -26.401 23.115 1.00 59.31 93 GLY A CA 1
ATOM 727 C C . GLY A 1 93 ? 16.932 -26.306 22.156 1.00 59.31 93 GLY A C 1
ATOM 728 O O . GLY A 1 93 ? 16.983 -25.407 21.319 1.00 59.31 93 GLY A O 1
ATOM 729 N N . ARG A 1 94 ? 17.889 -27.236 22.255 1.00 66.06 94 ARG A N 1
ATOM 730 C CA . ARG A 1 94 ? 18.935 -27.420 21.237 1.00 66.06 94 ARG A CA 1
ATOM 731 C C . ARG A 1 94 ? 18.272 -27.532 19.862 1.00 66.06 94 ARG A C 1
ATOM 733 O O . ARG A 1 94 ? 17.609 -28.530 19.585 1.00 66.06 94 ARG A O 1
ATOM 740 N N . ILE A 1 95 ? 18.491 -26.543 18.995 1.00 61.50 95 ILE A N 1
ATOM 741 C CA . ILE A 1 95 ? 18.148 -26.627 17.573 1.00 61.50 95 ILE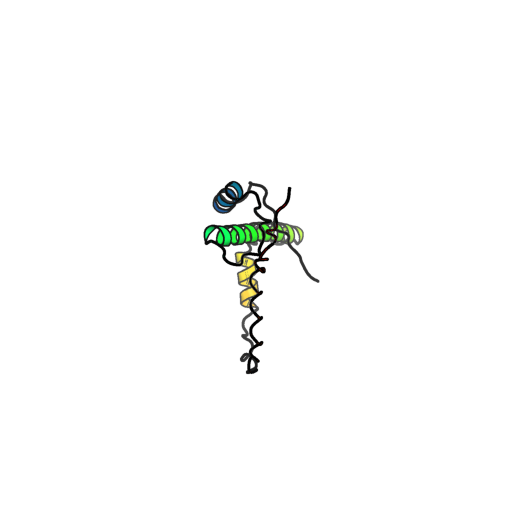 A CA 1
ATOM 742 C C . ILE A 1 95 ? 18.886 -27.848 17.015 1.00 61.50 95 ILE A C 1
ATOM 744 O O . ILE A 1 95 ? 20.108 -27.828 16.850 1.00 61.50 95 ILE A O 1
ATOM 748 N N . ARG A 1 96 ? 18.162 -28.942 16.749 1.00 64.75 96 ARG A N 1
ATOM 749 C CA . ARG A 1 96 ? 18.713 -30.051 15.967 1.00 64.75 96 ARG A CA 1
ATOM 750 C C . ARG A 1 96 ? 18.940 -29.512 14.561 1.00 64.75 96 ARG A C 1
ATOM 752 O O . ARG A 1 96 ? 17.980 -29.213 13.854 1.00 64.75 96 ARG A O 1
ATOM 759 N N . ARG A 1 97 ? 20.208 -29.342 14.175 1.00 67.25 97 ARG A N 1
ATOM 760 C CA . ARG A 1 97 ? 20.575 -28.959 12.809 1.00 67.25 97 ARG A CA 1
ATOM 761 C C . ARG A 1 97 ? 19.969 -29.982 11.852 1.00 67.25 97 ARG A C 1
ATOM 763 O O . ARG A 1 97 ? 20.270 -31.171 11.941 1.00 67.25 97 ARG A O 1
ATOM 770 N N . ARG A 1 98 ? 19.081 -29.517 10.975 1.00 55.94 98 ARG A N 1
ATOM 771 C CA . ARG A 1 98 ? 18.581 -30.306 9.849 1.00 55.94 98 ARG A CA 1
ATOM 772 C C . ARG A 1 98 ? 19.786 -30.604 8.938 1.00 55.94 98 ARG A C 1
ATOM 774 O O . ARG A 1 98 ? 20.597 -29.695 8.744 1.00 55.94 98 ARG A O 1
ATOM 781 N N . PRO A 1 99 ? 19.960 -31.835 8.432 1.00 64.6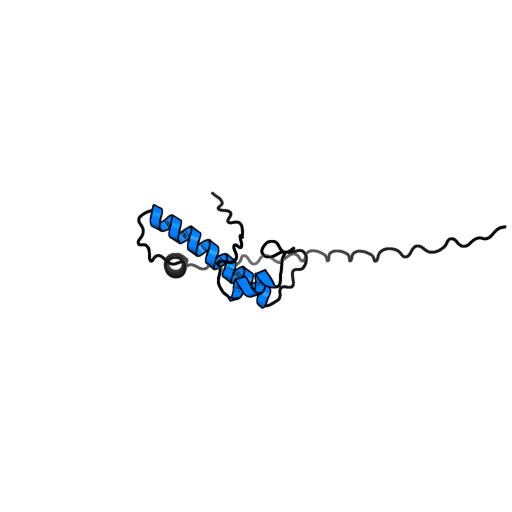9 99 PRO A N 1
ATOM 782 C CA . PRO A 1 99 ? 21.030 -32.120 7.484 1.00 64.69 99 PRO A CA 1
ATOM 783 C C . PRO A 1 99 ? 20.880 -31.226 6.239 1.00 64.69 99 PRO A C 1
ATOM 785 O O . PRO A 1 99 ? 19.750 -30.866 5.889 1.00 64.69 99 PRO A O 1
ATOM 788 N N . PRO A 1 100 ? 21.995 -30.833 5.598 1.00 67.69 100 PRO A N 1
ATOM 789 C CA . PRO A 1 100 ? 21.954 -30.020 4.391 1.00 67.69 100 PRO A CA 1
ATOM 790 C C . PRO A 1 100 ? 21.148 -30.739 3.305 1.00 67.69 100 PRO A C 1
ATOM 792 O O . PRO A 1 100 ? 21.286 -31.947 3.111 1.00 67.69 100 PRO A O 1
ATOM 795 N N . ILE A 1 101 ? 20.290 -29.988 2.614 1.00 57.53 101 ILE A N 1
ATOM 796 C CA . ILE A 1 101 ? 19.592 -30.471 1.421 1.00 57.53 101 ILE A CA 1
ATOM 797 C C . ILE A 1 101 ? 20.679 -30.792 0.381 1.00 57.53 101 ILE A C 1
ATOM 799 O O . ILE A 1 101 ? 21.513 -29.919 0.123 1.00 57.53 101 ILE A O 1
ATOM 803 N N . PRO A 1 102 ? 20.734 -32.013 -0.183 1.00 58.22 102 PRO A N 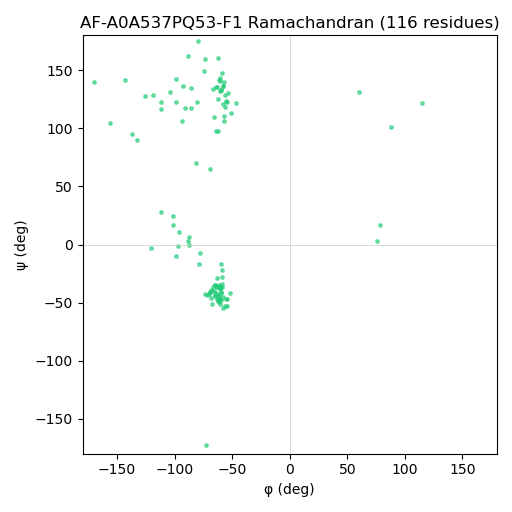1
ATOM 804 C CA . PRO A 1 102 ? 21.710 -32.332 -1.215 1.00 58.22 102 PRO A CA 1
ATOM 805 C C . PRO A 1 102 ? 21.509 -31.396 -2.409 1.00 58.22 102 PRO A C 1
ATOM 807 O O . PRO A 1 102 ? 20.380 -31.171 -2.848 1.00 58.22 102 PRO A O 1
ATOM 810 N N . ALA A 1 103 ? 22.610 -30.828 -2.904 1.00 64.31 103 ALA A N 1
ATOM 811 C CA . ALA A 1 103 ? 22.604 -29.996 -4.097 1.00 64.31 103 ALA A CA 1
ATOM 812 C C . ALA A 1 103 ? 21.949 -30.769 -5.250 1.00 64.31 103 ALA A C 1
ATOM 814 O O . ALA A 1 103 ? 22.299 -31.925 -5.501 1.00 64.31 103 ALA A O 1
ATOM 815 N N . ALA A 1 104 ? 20.991 -30.138 -5.931 1.00 55.41 104 ALA A N 1
ATOM 816 C CA . ALA A 1 104 ? 20.448 -30.669 -7.171 1.00 55.41 104 ALA A CA 1
ATOM 817 C C . ALA A 1 104 ? 21.616 -30.914 -8.138 1.00 55.41 104 ALA A C 1
ATOM 819 O O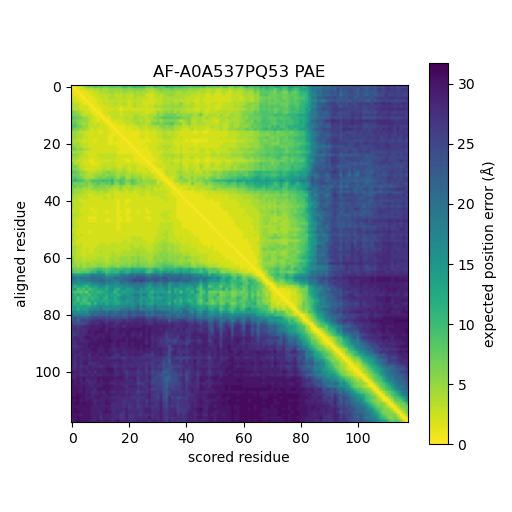 . ALA A 1 104 ? 22.408 -30.008 -8.404 1.00 55.41 104 ALA A O 1
ATOM 820 N N . ALA A 1 105 ? 21.753 -32.158 -8.597 1.00 46.50 105 ALA A N 1
ATOM 821 C CA . ALA A 1 105 ? 22.788 -32.545 -9.543 1.00 46.50 105 ALA A CA 1
ATOM 822 C C . ALA A 1 105 ? 22.685 -31.680 -10.815 1.00 46.50 105 ALA A C 1
ATOM 824 O O . ALA A 1 105 ? 21.566 -31.409 -11.265 1.00 46.50 105 ALA A O 1
ATOM 825 N N . PRO A 1 106 ? 23.810 -31.241 -11.409 1.00 48.28 106 PRO A N 1
ATOM 826 C CA . PRO A 1 106 ? 23.768 -30.541 -12.683 1.00 48.28 106 PRO A CA 1
ATOM 827 C C . PRO A 1 106 ? 23.153 -31.468 -13.735 1.00 48.28 106 PRO A C 1
ATOM 829 O O . PRO A 1 106 ? 23.524 -32.640 -13.829 1.00 48.28 106 PRO A O 1
ATOM 832 N N . ALA A 1 107 ? 22.188 -30.938 -14.489 1.00 50.00 107 ALA A N 1
ATOM 833 C CA . ALA A 1 107 ? 21.548 -31.628 -15.600 1.00 50.00 107 ALA A CA 1
ATOM 834 C C . ALA A 1 107 ? 22.619 -32.277 -16.486 1.00 50.00 107 ALA A C 1
ATOM 836 O O . ALA A 1 107 ? 23.544 -31.610 -16.951 1.00 50.00 107 ALA A O 1
ATOM 837 N N . GLY A 1 108 ? 22.516 -33.595 -16.649 1.00 40.53 108 GLY A N 1
ATOM 838 C CA . GLY A 1 108 ? 23.489 -34.390 -17.377 1.00 40.53 108 GLY A CA 1
ATOM 839 C C . GLY A 1 108 ? 23.650 -33.903 -18.812 1.00 40.53 108 GLY A C 1
ATOM 840 O O . GLY A 1 108 ? 22.713 -33.932 -19.606 1.00 40.53 108 GLY A O 1
ATOM 841 N N . THR A 1 109 ? 24.875 -33.518 -19.153 1.00 42.59 109 THR A N 1
ATOM 842 C CA . THR A 1 109 ? 25.386 -33.542 -20.520 1.00 42.59 109 THR A CA 1
ATOM 843 C C . THR A 1 109 ? 25.255 -34.973 -21.043 1.00 42.59 1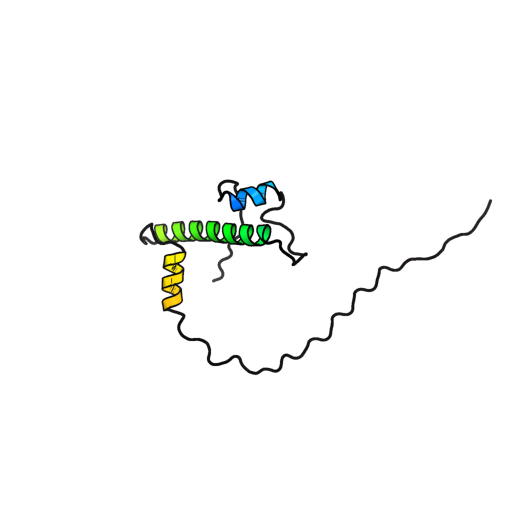09 THR A C 1
ATOM 845 O O . THR A 1 109 ? 25.945 -35.868 -20.561 1.00 42.59 109 THR A O 1
ATOM 848 N N . THR A 1 110 ? 24.364 -35.216 -22.004 1.00 41.41 110 THR A N 1
ATOM 849 C CA . THR A 1 110 ? 24.350 -36.484 -22.751 1.00 41.41 110 THR A CA 1
ATOM 850 C C . THR A 1 110 ? 25.425 -36.423 -23.842 1.00 41.41 110 THR A C 1
ATOM 852 O O . THR A 1 110 ? 25.367 -35.511 -24.668 1.00 41.41 110 THR A O 1
ATOM 855 N N . PRO A 1 111 ? 26.401 -37.348 -23.889 1.00 41.75 111 PRO A N 1
ATOM 856 C CA . PRO A 1 111 ? 27.334 -37.461 -25.002 1.00 41.75 111 PRO A CA 1
ATOM 857 C C . PRO A 1 111 ? 26.837 -38.470 -26.051 1.00 41.75 111 PRO A C 1
ATOM 859 O O . PRO A 1 111 ? 26.464 -39.588 -25.713 1.00 41.75 111 PRO A O 1
ATOM 862 N N . GLY A 1 112 ? 26.961 -38.097 -27.328 1.00 37.28 112 GLY A N 1
ATOM 863 C CA . GLY A 1 112 ? 27.353 -39.019 -28.401 1.00 37.28 112 GLY A CA 1
ATOM 864 C C . GLY A 1 112 ? 26.261 -39.814 -29.124 1.00 37.28 112 GLY A C 1
ATOM 865 O O . GLY A 1 112 ? 25.906 -40.914 -28.717 1.00 37.28 112 GLY A O 1
ATOM 866 N N . GLN A 1 113 ? 25.896 -39.347 -30.319 1.00 38.59 113 GLN A N 1
ATOM 867 C CA . GLN A 1 113 ? 25.673 -40.220 -31.477 1.00 38.59 113 GLN A CA 1
ATOM 868 C C . GLN A 1 113 ? 26.311 -39.541 -32.700 1.00 38.59 113 GLN A C 1
ATOM 870 O O . GLN A 1 113 ? 25.727 -38.656 -33.317 1.00 38.59 113 GLN A O 1
ATOM 875 N N . ALA A 1 114 ? 27.548 -39.931 -33.003 1.00 41.00 114 ALA A N 1
ATOM 876 C CA . ALA A 1 114 ? 28.109 -39.867 -34.345 1.00 41.00 114 ALA A CA 1
ATOM 877 C C . ALA A 1 114 ? 28.096 -41.298 -34.890 1.00 41.00 114 ALA A C 1
ATOM 879 O O . ALA A 1 114 ? 28.539 -42.195 -34.173 1.00 41.00 114 ALA A O 1
ATOM 880 N N . SER A 1 115 ? 27.590 -41.507 -36.107 1.00 42.31 115 SER A N 1
ATOM 881 C CA . SER A 1 115 ? 27.955 -42.604 -37.020 1.00 42.31 115 SER A CA 1
ATOM 882 C C . SER A 1 115 ? 27.339 -42.369 -38.404 1.00 42.31 115 SER A C 1
ATOM 884 O O . SER A 1 115 ? 26.222 -41.873 -38.523 1.00 42.31 115 SER A O 1
ATOM 886 N N . GLU A 1 116 ? 28.146 -42.684 -39.409 1.00 41.50 116 GLU A N 1
ATOM 887 C CA . GLU A 1 116 ? 28.075 -42.385 -40.842 1.00 41.50 116 GLU A CA 1
ATOM 888 C C . GLU A 1 116 ? 27.127 -43.278 -41.673 1.00 41.50 116 GLU A C 1
ATOM 890 O O . GLU A 1 116 ? 26.641 -44.305 -41.203 1.00 41.50 116 GLU A O 1
ATOM 895 N N . GLY A 1 117 ? 27.005 -42.919 -42.964 1.00 39.75 117 GLY A N 1
ATOM 896 C CA . GLY A 1 117 ? 26.622 -43.781 -44.100 1.00 39.75 117 GLY A CA 1
ATOM 897 C C . GLY A 1 117 ? 25.286 -43.367 -44.727 1.00 39.75 117 GLY A C 1
ATOM 898 O O . GLY A 1 117 ? 24.292 -43.306 -44.017 1.00 39.75 117 GLY A O 1
ATOM 899 N N . THR A 1 118 ? 25.150 -43.032 -46.014 1.00 39.28 118 THR A N 1
ATOM 900 C CA . THR A 1 118 ? 25.866 -43.401 -47.250 1.00 39.28 118 THR A CA 1
ATOM 901 C C . THR A 1 118 ? 25.672 -42.300 -48.291 1.00 39.28 118 THR A C 1
ATOM 903 O O . THR A 1 118 ? 24.605 -41.646 -48.251 1.00 39.28 118 THR A O 1
#

Radius of gyration: 25.12 Å; Cα contacts (8 Å, |Δi|>4): 45; chains: 1; bounding box: 48×53×78 Å

Solvent-accessible surface area (backbone atoms only — not comparable to full-atom values): 8100 Å² total; per-residue (Å²): 139,84,89,84,85,80,87,82,79,83,82,77,67,54,72,66,40,40,56,50,40,74,77,33,82,54,56,85,70,59,80,68,88,65,85,80,73,52,70,70,55,50,52,30,53,52,52,48,54,49,54,54,51,40,54,54,47,40,58,50,37,49,75,70,70,46,67,86,81,61,41,62,65,61,51,54,52,60,49,52,76,70,60,83,67,80,79,86,67,80,81,91,66,81,80,76,79,74,79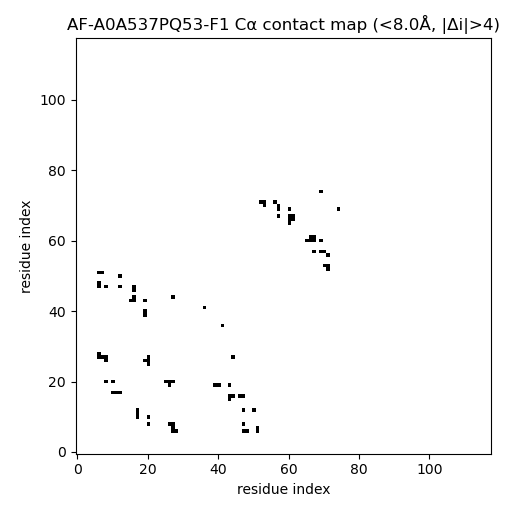,81,78,78,77,81,74,77,82,78,83,81,81,86,89,84,86,86,88,133